Protein AF-A0A094EI01-F1 (afdb_monomer_lite)

Foldseek 3Di:
DDDDDDPVRVVVVCVVCVVPDDDDDDPVRLVPDDPVPNDPPPPPPCPPCLCVDDLVNVLVVCCVVPVVCNVVSVVDDDLHDPDPLVSQVVVLVCLCPDPVDDNVVSVPDWGWDQDPVPRDIDTSD

Secondary structure (DSSP, 8-state):
-PPPPPHHHHHHHHHHHHTT--PPPPHHHHTTS-GGGS----S-----GGGTS-HHHHHHHHHHH-GGGHHHHHHPPP---S-HHHHHHHHHHHHHH-TTS-HHHHTT---EEE-TTT--EEE--

Radius of gyration: 20.42 Å; chains: 1; bounding box: 33×47×54 Å

Structure (mmCIF, N/CA/C/O backbone):
data_AF-A0A094EI01-F1
#
_entry.id   AF-A0A094EI01-F1
#
loop_
_atom_site.group_PDB
_atom_site.id
_atom_site.type_symbol
_atom_site.label_atom_id
_atom_site.label_alt_id
_atom_site.label_comp_id
_atom_site.label_asym_id
_atom_site.label_entity_id
_atom_site.label_seq_id
_atom_site.pdbx_PDB_ins_code
_atom_site.Cartn_x
_atom_site.Cartn_y
_atom_site.Cartn_z
_atom_site.occupancy
_atom_site.B_iso_or_equiv
_atom_site.auth_seq_id
_atom_site.auth_comp_id
_atom_site.auth_asym_id
_atom_site.auth_atom_id
_atom_site.pdbx_PDB_model_num
ATOM 1 N N . MET A 1 1 ? 10.590 -31.973 7.843 1.00 41.47 1 MET A N 1
ATOM 2 C CA . MET A 1 1 ? 9.686 -30.913 7.352 1.00 41.47 1 MET A CA 1
ATOM 3 C C . MET A 1 1 ? 8.374 -31.062 8.094 1.00 41.47 1 MET A C 1
ATOM 5 O O . MET A 1 1 ? 7.769 -32.118 7.985 1.00 41.47 1 MET A O 1
ATOM 9 N N . SER A 1 2 ? 8.013 -30.094 8.939 1.00 57.84 2 SER A N 1
ATOM 10 C CA . SER A 1 2 ? 6.749 -30.144 9.686 1.00 57.84 2 SER A CA 1
ATOM 11 C C . SER A 1 2 ? 5.600 -29.985 8.697 1.00 57.84 2 SER A C 1
ATOM 13 O O . SER A 1 2 ? 5.617 -29.036 7.916 1.00 57.84 2 SER A O 1
ATOM 15 N N . GLY A 1 3 ? 4.651 -30.922 8.698 1.00 79.75 3 GLY A N 1
ATOM 16 C CA . GLY A 1 3 ? 3.445 -30.826 7.881 1.00 79.75 3 GLY A CA 1
ATOM 17 C C . GLY A 1 3 ? 2.648 -29.564 8.211 1.00 79.75 3 GLY A C 1
ATOM 18 O O . GLY A 1 3 ? 2.829 -28.961 9.273 1.00 79.75 3 GLY A O 1
ATOM 19 N N . ASN A 1 4 ? 1.785 -29.154 7.281 1.00 83.31 4 ASN A N 1
ATOM 20 C CA . ASN A 1 4 ? 0.849 -28.064 7.535 1.00 83.31 4 ASN A CA 1
ATOM 21 C C . ASN A 1 4 ? -0.003 -28.405 8.770 1.00 83.31 4 ASN A C 1
ATOM 23 O O . ASN A 1 4 ? -0.452 -29.548 8.879 1.00 83.31 4 ASN A O 1
ATOM 27 N N . PRO A 1 5 ? -0.227 -27.447 9.684 1.00 86.38 5 PRO A N 1
ATOM 28 C CA . PRO A 1 5 ? -1.044 -27.685 10.863 1.00 86.38 5 PRO A CA 1
ATOM 29 C C . PRO A 1 5 ? -2.477 -28.045 10.458 1.00 86.38 5 PRO A C 1
ATOM 31 O O . PRO A 1 5 ? -3.043 -27.472 9.524 1.00 86.38 5 PRO A O 1
ATOM 34 N N . THR A 1 6 ? -3.059 -28.986 11.188 1.00 94.06 6 THR A N 1
ATOM 35 C CA . THR A 1 6 ? -4.469 -29.368 11.099 1.00 94.06 6 THR A CA 1
ATOM 36 C C . THR A 1 6 ? -5.383 -28.238 11.580 1.00 94.06 6 THR A C 1
ATOM 38 O O . THR A 1 6 ? -4.959 -27.299 12.263 1.00 94.06 6 THR A O 1
ATOM 41 N N . VAL A 1 7 ? -6.669 -28.323 11.233 1.00 90.50 7 VAL A N 1
ATOM 42 C CA . VAL A 1 7 ? -7.680 -27.347 11.668 1.00 90.50 7 VAL A CA 1
ATOM 43 C C . VAL A 1 7 ? -7.781 -27.316 13.196 1.00 90.50 7 VAL A C 1
ATOM 45 O O . VAL A 1 7 ? -7.756 -26.234 13.780 1.00 90.50 7 VAL A O 1
ATOM 48 N N . GLU A 1 8 ? -7.799 -28.473 13.855 1.00 95.19 8 GLU A N 1
ATOM 49 C CA . GLU A 1 8 ? -7.799 -28.595 15.316 1.00 95.19 8 GLU A CA 1
ATOM 50 C C . GLU A 1 8 ? -6.595 -27.905 15.969 1.00 95.19 8 GLU A C 1
ATOM 52 O O . GLU A 1 8 ? -6.764 -27.159 16.936 1.00 95.19 8 GLU A O 1
ATOM 57 N N . GLU A 1 9 ? -5.388 -28.074 15.422 1.00 94.31 9 GLU A N 1
ATOM 58 C CA . GLU A 1 9 ? -4.185 -27.406 15.938 1.00 94.31 9 GLU A CA 1
ATOM 59 C C . GLU A 1 9 ? -4.277 -25.881 15.792 1.00 94.31 9 GLU A C 1
ATOM 61 O O . GLU A 1 9 ? -3.905 -25.132 16.704 1.00 94.31 9 GLU A O 1
ATOM 66 N N . LEU A 1 10 ? -4.821 -25.395 14.671 1.00 90.62 10 LEU A N 1
ATOM 67 C CA . LEU A 1 10 ? -5.064 -23.967 14.463 1.00 90.62 10 LEU A CA 1
ATOM 68 C C . LEU A 1 10 ? -6.104 -23.421 15.449 1.00 90.62 10 LEU A C 1
ATOM 70 O O . LEU A 1 10 ? -5.900 -22.339 16.009 1.00 90.62 10 LEU A O 1
ATOM 74 N N . LEU A 1 11 ? -7.188 -24.161 15.692 1.00 92.81 11 LEU A N 1
ATOM 75 C CA . LEU A 1 11 ? -8.236 -23.788 16.643 1.00 92.81 11 LEU A CA 1
ATOM 76 C C . LEU A 1 11 ? -7.703 -23.747 18.077 1.00 92.81 11 LEU A C 1
ATOM 78 O O . LEU A 1 11 ? -7.934 -22.765 18.785 1.00 92.81 11 LEU A O 1
ATOM 82 N N . GLN A 1 12 ? -6.924 -24.748 18.490 1.00 94.56 12 GLN A N 1
ATOM 83 C CA . GLN A 1 12 ? -6.311 -24.793 19.816 1.00 94.56 12 GLN A CA 1
ATOM 84 C C . GLN A 1 12 ? -5.325 -23.635 20.021 1.00 94.56 12 GLN A C 1
ATOM 86 O O . GLN A 1 12 ? -5.373 -22.949 21.049 1.00 94.56 12 GLN A O 1
ATOM 91 N N . ARG A 1 13 ? -4.480 -23.352 19.022 1.00 89.94 13 ARG A N 1
ATOM 92 C CA . ARG A 1 13 ? -3.557 -22.208 19.044 1.00 89.94 13 ARG A CA 1
ATOM 93 C C . ARG A 1 13 ? -4.305 -20.881 19.155 1.00 89.94 13 ARG A C 1
ATOM 95 O O . ARG A 1 13 ? -3.916 -20.012 19.937 1.00 89.94 13 ARG A O 1
ATOM 102 N N . ASN A 1 14 ? -5.384 -20.718 18.392 1.00 89.94 14 ASN A N 1
ATOM 103 C CA . ASN A 1 14 ? -6.206 -19.512 18.438 1.00 89.94 14 ASN A CA 1
ATOM 104 C C . ASN A 1 14 ? -6.888 -19.353 19.804 1.00 89.94 14 ASN A C 1
ATOM 106 O O . ASN A 1 14 ? -6.860 -18.257 20.362 1.00 89.94 14 ASN A O 1
ATOM 110 N N . ALA A 1 15 ? -7.421 -20.436 20.380 1.00 92.25 15 ALA A N 1
ATOM 111 C CA . ALA A 1 15 ? -8.042 -20.427 21.703 1.00 92.25 15 ALA A CA 1
ATOM 112 C C . ALA A 1 15 ? -7.054 -20.026 22.810 1.00 92.25 15 ALA A C 1
ATOM 114 O O . ALA A 1 15 ? -7.413 -19.277 23.715 1.00 92.25 15 ALA A O 1
ATOM 115 N N . GLN A 1 16 ? -5.799 -20.479 22.731 1.00 91.56 16 GLN A N 1
ATOM 116 C CA . GLN A 1 16 ? -4.746 -20.066 23.662 1.00 91.56 16 GLN A CA 1
ATOM 117 C C . GLN A 1 16 ? -4.383 -18.587 23.488 1.00 91.56 16 GLN A C 1
ATOM 119 O O . GLN A 1 16 ? -4.350 -17.846 24.470 1.00 91.56 16 GLN A O 1
ATOM 124 N N . LYS A 1 17 ? -4.163 -18.138 22.246 1.00 86.31 17 LYS A N 1
ATOM 125 C CA . LYS A 1 17 ? -3.771 -16.753 21.944 1.00 86.31 17 LYS A CA 1
ATOM 126 C C . LYS A 1 17 ? -4.864 -15.746 22.310 1.00 86.31 17 LYS A C 1
ATOM 128 O O . LYS A 1 17 ? -4.551 -14.661 22.788 1.00 86.31 17 LYS A O 1
ATOM 133 N N . ALA A 1 18 ? -6.135 -16.109 22.140 1.00 88.62 18 ALA A N 1
ATOM 134 C CA . ALA A 1 18 ? -7.271 -15.250 22.465 1.00 88.62 18 ALA A CA 1
ATOM 135 C C . ALA A 1 18 ? -7.365 -14.903 23.962 1.00 88.62 18 ALA A C 1
ATOM 137 O O . ALA A 1 18 ? -7.827 -13.817 24.293 1.00 88.62 18 ALA A O 1
ATOM 138 N N . ARG A 1 19 ? -6.888 -15.774 24.867 1.00 90.81 19 ARG A N 1
ATOM 139 C CA . ARG A 1 19 ? -6.967 -15.555 26.327 1.00 90.81 19 ARG A CA 1
ATOM 140 C C . ARG A 1 19 ? -6.191 -14.330 26.807 1.00 90.81 19 ARG A C 1
ATOM 142 O O . ARG A 1 19 ? -6.568 -13.729 27.805 1.00 90.81 19 ARG A O 1
ATOM 149 N N . SER A 1 20 ? -5.096 -13.992 26.132 1.00 87.25 20 SER A N 1
ATOM 150 C CA . SER A 1 20 ? -4.217 -12.875 26.493 1.00 87.25 20 SER A CA 1
ATOM 151 C C . SER A 1 20 ? -4.144 -11.797 25.414 1.00 87.25 20 SER A C 1
ATOM 153 O O . SER A 1 20 ? -3.418 -10.815 25.573 1.00 87.25 20 SER A O 1
ATOM 155 N N . HIS A 1 21 ? -4.880 -11.960 24.312 1.00 83.94 21 HIS A N 1
ATOM 156 C CA . HIS A 1 21 ? -4.867 -10.995 23.228 1.00 83.94 21 HIS A CA 1
ATOM 157 C C . HIS A 1 21 ? -5.495 -9.678 23.685 1.00 83.94 21 HIS A C 1
ATOM 159 O O . HIS A 1 21 ? -6.658 -9.630 24.080 1.00 83.94 21 HIS A O 1
ATOM 165 N N . ARG A 1 22 ? -4.723 -8.597 23.583 1.00 78.69 22 ARG A N 1
ATOM 166 C CA . ARG A 1 22 ? -5.245 -7.235 23.642 1.00 78.69 22 ARG A CA 1
ATOM 167 C C . ARG A 1 22 ? -5.219 -6.638 22.237 1.00 78.69 22 ARG A C 1
ATOM 169 O O . ARG A 1 22 ? -4.249 -6.892 21.516 1.00 78.69 22 ARG A O 1
ATOM 176 N N . PRO A 1 23 ? -6.246 -5.862 21.847 1.00 75.69 23 PRO A N 1
ATOM 177 C CA . PRO A 1 23 ? -6.189 -5.078 20.625 1.00 75.69 23 PRO 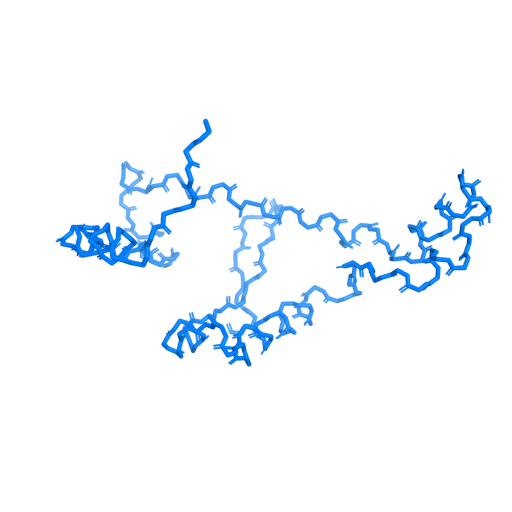A CA 1
ATOM 178 C C . PRO A 1 23 ? -4.926 -4.219 20.610 1.00 75.69 23 PRO A C 1
ATOM 180 O O . PRO A 1 23 ? -4.534 -3.669 21.641 1.00 75.69 23 PRO A O 1
ATOM 183 N N . ILE A 1 24 ? -4.292 -4.112 19.444 1.00 76.12 24 ILE A N 1
ATOM 184 C CA . ILE A 1 24 ? -3.242 -3.113 19.244 1.00 76.12 24 ILE A CA 1
ATOM 185 C C . ILE A 1 24 ? -3.913 -1.738 19.401 1.00 76.12 24 ILE A C 1
ATOM 187 O O . ILE A 1 24 ? -4.967 -1.540 18.785 1.00 76.12 24 ILE A O 1
ATOM 191 N N . PRO A 1 25 ? -3.362 -0.819 20.216 1.00 72.56 25 PRO A N 1
ATOM 192 C CA . PRO A 1 25 ? -3.932 0.515 20.354 1.00 72.56 25 PRO A CA 1
ATOM 193 C C . PRO A 1 25 ? -3.980 1.228 18.995 1.00 72.56 25 PRO A C 1
ATOM 195 O O . PRO A 1 25 ? -3.117 1.028 18.138 1.00 72.56 25 PRO A O 1
ATOM 198 N N . THR A 1 26 ? -4.998 2.051 18.777 1.00 70.62 26 THR A N 1
ATOM 199 C CA . THR A 1 26 ? -5.114 2.896 17.581 1.00 70.62 26 THR A CA 1
ATOM 200 C C . THR A 1 26 ? -3.989 3.930 17.536 1.00 70.62 26 THR A C 1
ATOM 202 O O . THR A 1 26 ? -3.428 4.283 18.569 1.00 70.62 26 THR A O 1
ATOM 205 N N . LEU A 1 27 ? -3.698 4.500 16.361 1.00 69.94 27 LEU A N 1
ATOM 206 C CA . LEU A 1 27 ? -2.701 5.576 16.2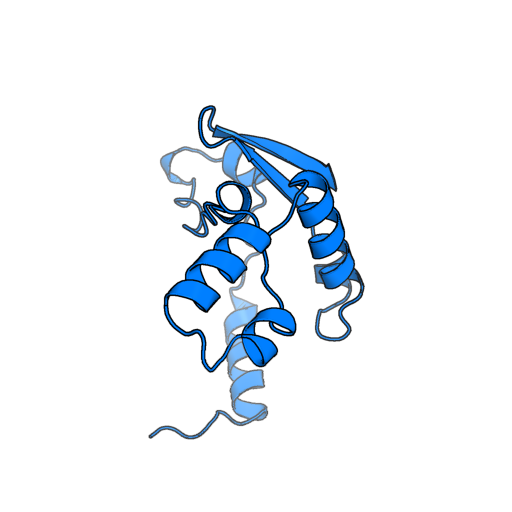47 1.00 69.94 27 LEU A CA 1
ATOM 207 C C . LEU A 1 27 ? -3.007 6.763 17.176 1.00 69.94 27 LEU A C 1
ATOM 209 O O . LEU A 1 27 ? -2.091 7.331 17.761 1.00 69.94 27 LEU A O 1
ATOM 213 N N . SER A 1 28 ? -4.292 7.090 17.359 1.00 69.56 28 SER A N 1
ATOM 214 C CA . SER A 1 28 ? -4.729 8.142 18.283 1.00 69.56 28 SER A CA 1
ATOM 215 C C . SER A 1 28 ? -4.523 7.768 19.750 1.00 69.56 28 SER A C 1
ATOM 217 O O . SER A 1 28 ? -4.302 8.653 20.565 1.00 69.56 28 SER A O 1
ATOM 219 N N . GLU A 1 29 ? -4.633 6.492 20.116 1.00 76.69 29 GLU A N 1
ATOM 220 C CA . GLU A 1 29 ? -4.353 6.038 21.482 1.00 76.69 29 GLU A CA 1
ATOM 221 C C . GLU A 1 29 ? -2.842 5.991 21.730 1.00 76.69 29 GLU A C 1
ATOM 223 O O . GLU A 1 29 ? -2.389 6.452 22.774 1.00 76.69 29 GLU A O 1
ATOM 228 N N . ILE A 1 30 ? -2.054 5.521 20.753 1.00 72.94 30 ILE A N 1
ATOM 229 C CA . ILE A 1 30 ? -0.582 5.498 20.811 1.00 72.94 30 ILE A CA 1
ATOM 230 C C . ILE A 1 30 ? -0.028 6.917 20.957 1.00 72.94 30 ILE A C 1
ATOM 232 O O . ILE A 1 30 ? 0.844 7.145 21.789 1.00 72.94 30 ILE A O 1
ATOM 236 N N . SER A 1 31 ? -0.550 7.895 20.209 1.00 69.50 31 SER A N 1
ATOM 237 C CA . SER A 1 31 ? -0.054 9.277 20.271 1.00 69.50 31 SER A CA 1
ATOM 238 C C . SER A 1 31 ? -0.273 9.952 21.630 1.00 69.50 31 SER A C 1
ATOM 240 O O . SER A 1 31 ? 0.345 10.975 21.903 1.00 69.50 31 SER A O 1
ATOM 242 N N . GLN A 1 32 ? -1.176 9.418 22.458 1.00 78.44 32 GLN A N 1
ATOM 243 C CA . GLN A 1 32 ? -1.474 9.920 23.803 1.00 78.44 32 GLN A CA 1
ATOM 244 C C . GLN A 1 32 ? -0.750 9.125 24.903 1.00 78.44 32 GLN A C 1
ATOM 246 O O . GLN A 1 32 ? -0.874 9.456 26.082 1.00 78.44 32 GLN A O 1
ATOM 251 N N . GLN A 1 33 ? -0.008 8.069 24.552 1.00 76.81 33 GLN A N 1
ATOM 252 C CA . GLN A 1 33 ? 0.746 7.279 25.523 1.00 76.81 33 GLN A CA 1
ATOM 253 C C . GLN A 1 33 ? 2.029 7.998 25.967 1.00 76.81 33 GLN A C 1
ATOM 255 O O . GLN A 1 33 ? 2.637 8.726 25.175 1.00 76.81 33 GLN A O 1
ATOM 260 N N . PRO A 1 34 ? 2.489 7.756 27.211 1.00 82.31 34 PRO A N 1
ATOM 261 C CA . PRO A 1 34 ? 3.815 8.171 27.658 1.00 82.31 34 PRO A CA 1
ATOM 262 C C . PRO A 1 34 ? 4.900 7.677 26.687 1.00 82.31 34 PRO A C 1
ATOM 264 O O . PRO A 1 34 ? 4.773 6.551 26.202 1.00 82.31 34 PRO A O 1
ATOM 267 N N . PRO A 1 35 ? 5.969 8.449 26.423 1.00 73.69 35 PRO A N 1
ATOM 268 C CA . PRO A 1 35 ? 7.016 8.073 25.466 1.00 73.69 35 PRO A CA 1
ATOM 269 C C . PRO A 1 35 ? 7.592 6.667 25.698 1.00 73.69 35 PRO A C 1
ATOM 271 O O . PRO A 1 35 ? 7.754 5.898 24.758 1.00 73.69 35 PRO A O 1
ATOM 274 N N . GLU A 1 36 ? 7.811 6.285 26.955 1.00 76.19 36 GLU A N 1
ATOM 275 C CA . GLU A 1 36 ? 8.258 4.947 27.375 1.00 76.19 36 GLU A CA 1
ATOM 276 C C . GLU A 1 36 ? 7.255 3.799 27.128 1.00 76.19 36 GLU A C 1
ATOM 278 O O . GLU A 1 36 ? 7.638 2.629 27.172 1.00 76.19 36 GLU A O 1
ATOM 283 N N . GLN A 1 37 ? 5.979 4.104 26.882 1.00 68.56 37 GLN A N 1
ATOM 284 C CA . GLN A 1 37 ? 4.914 3.133 26.588 1.00 68.56 37 GLN A CA 1
ATOM 285 C C . GLN A 1 37 ? 4.464 3.158 25.129 1.00 68.56 37 GLN A C 1
ATOM 287 O O . GLN A 1 37 ? 3.736 2.256 24.707 1.00 68.56 37 GLN A O 1
ATOM 292 N N . GLN A 1 38 ? 4.900 4.157 24.360 1.00 62.66 38 GLN A N 1
ATOM 293 C CA . GLN A 1 38 ? 4.746 4.153 22.917 1.00 62.66 38 GLN A CA 1
ATOM 294 C C . GLN A 1 38 ? 5.546 2.966 22.387 1.00 62.66 38 GLN A C 1
ATOM 296 O O . GLN A 1 38 ? 6.776 2.973 22.335 1.00 62.66 38 GLN A O 1
ATOM 301 N N . VAL A 1 39 ? 4.834 1.898 22.026 1.00 54.78 39 VAL A N 1
ATOM 302 C CA . VAL A 1 39 ? 5.432 0.811 21.255 1.00 54.78 39 VAL A CA 1
ATOM 303 C C . VAL A 1 39 ? 6.091 1.444 20.029 1.00 54.78 39 VAL A C 1
ATOM 305 O O . VAL A 1 39 ? 5.421 2.226 19.349 1.00 54.78 39 VAL A O 1
ATOM 308 N N . PRO A 1 40 ? 7.372 1.150 19.724 1.00 52.03 40 PRO A N 1
ATOM 309 C CA . PRO A 1 40 ? 7.955 1.582 18.465 1.00 52.03 40 PRO A CA 1
ATOM 310 C C . PRO A 1 40 ? 7.023 1.057 17.384 1.00 52.03 40 PRO A C 1
ATOM 312 O O . PRO A 1 40 ? 6.828 -0.160 17.290 1.00 52.03 40 PRO A O 1
ATOM 315 N N . MET A 1 41 ? 6.354 1.984 16.687 1.00 49.56 41 MET A N 1
ATOM 316 C CA . MET A 1 41 ? 5.270 1.653 15.770 1.00 49.56 41 MET A CA 1
ATOM 317 C C . MET A 1 41 ? 5.708 0.482 14.894 1.00 49.56 41 MET A C 1
ATOM 319 O O . MET A 1 41 ? 6.883 0.447 14.502 1.00 49.56 41 MET A O 1
ATOM 323 N N . PRO A 1 42 ? 4.825 -0.493 14.601 1.00 43.44 42 PRO A N 1
ATOM 324 C CA . PRO A 1 42 ? 5.181 -1.558 13.681 1.00 43.44 42 PRO A CA 1
ATOM 325 C C . PRO A 1 42 ? 5.835 -0.925 12.453 1.00 43.44 42 PRO A C 1
ATOM 327 O O . PRO A 1 42 ? 5.247 -0.062 11.806 1.00 43.44 42 PRO A O 1
ATOM 330 N N . LYS A 1 43 ? 7.084 -1.330 12.186 1.00 42.25 43 LYS A N 1
ATOM 331 C CA . LYS A 1 43 ? 7.902 -0.912 11.041 1.00 42.25 43 LYS A CA 1
ATOM 332 C C . LYS A 1 43 ? 7.321 -1.446 9.727 1.00 42.25 43 LYS A C 1
ATOM 334 O O . LYS A 1 43 ? 8.048 -1.984 8.904 1.00 42.25 43 LYS A O 1
ATOM 339 N N . ILE A 1 44 ? 6.013 -1.365 9.527 1.00 42.16 44 ILE A N 1
ATOM 340 C CA . ILE A 1 44 ? 5.439 -1.436 8.191 1.00 42.16 44 ILE A CA 1
ATOM 341 C C . ILE A 1 44 ? 5.314 0.016 7.750 1.00 42.16 44 ILE A C 1
ATOM 343 O O . ILE A 1 44 ? 4.245 0.611 7.698 1.00 42.16 44 ILE A O 1
ATOM 347 N N . PHE A 1 45 ? 6.488 0.598 7.526 1.00 39.25 45 PHE A N 1
ATOM 348 C CA . PHE A 1 45 ? 6.639 1.757 6.679 1.00 39.25 45 PHE A CA 1
ATOM 349 C C . PHE A 1 45 ? 6.603 1.206 5.258 1.00 39.25 45 PHE A C 1
ATOM 351 O O . PHE A 1 45 ? 7.591 0.646 4.786 1.00 39.25 45 PHE A O 1
ATOM 358 N N . ILE A 1 46 ? 5.440 1.255 4.612 1.00 48.53 46 ILE A N 1
ATOM 359 C CA . ILE A 1 46 ? 5.394 1.072 3.163 1.00 48.53 46 ILE A CA 1
ATOM 360 C C . ILE A 1 46 ? 5.779 2.436 2.607 1.00 48.53 46 ILE A C 1
ATOM 362 O O . ILE A 1 46 ? 4.922 3.286 2.382 1.00 48.53 46 ILE A O 1
ATOM 366 N N . ASP A 1 47 ? 7.088 2.666 2.484 1.00 46.38 47 ASP A N 1
ATOM 367 C CA . ASP A 1 47 ? 7.590 3.694 1.581 1.00 46.38 47 ASP A CA 1
ATOM 368 C C . ASP A 1 47 ? 7.099 3.304 0.192 1.00 46.38 47 ASP A C 1
ATOM 370 O O . ASP A 1 47 ? 7.589 2.344 -0.412 1.00 46.38 47 ASP A O 1
ATOM 374 N N . CYS A 1 48 ? 6.037 3.954 -0.267 1.00 58.66 48 CYS A N 1
ATOM 375 C CA . CYS A 1 48 ? 5.460 3.609 -1.542 1.00 58.66 48 CYS A CA 1
ATOM 376 C C . CYS A 1 48 ? 6.231 4.333 -2.642 1.00 58.66 48 CYS A C 1
ATOM 378 O O . CYS A 1 48 ? 5.764 5.308 -3.224 1.00 58.66 48 CYS A O 1
ATOM 380 N N . SER A 1 49 ? 7.407 3.804 -2.987 1.00 62.72 49 SER A N 1
ATOM 381 C CA . SER A 1 49 ? 8.173 4.254 -4.157 1.00 62.72 49 SER A CA 1
ATOM 382 C C . SER A 1 49 ? 7.404 4.071 -5.477 1.00 62.72 49 SER A C 1
ATOM 384 O O . SER A 1 49 ? 7.891 4.472 -6.529 1.00 62.72 49 SER A O 1
ATOM 386 N N . ALA A 1 50 ? 6.209 3.468 -5.447 1.00 61.03 50 ALA A N 1
ATOM 387 C CA . ALA A 1 50 ? 5.326 3.316 -6.595 1.00 61.03 50 ALA A CA 1
ATOM 388 C C . ALA A 1 50 ? 4.780 4.652 -7.135 1.00 61.03 50 ALA A C 1
ATOM 390 O O . ALA A 1 50 ? 4.350 4.684 -8.281 1.00 61.03 50 ALA A O 1
ATOM 391 N N . GLU A 1 51 ? 4.852 5.753 -6.374 1.00 62.81 51 GLU A N 1
ATOM 392 C CA . GLU A 1 51 ? 4.580 7.095 -6.919 1.00 62.81 51 GLU A CA 1
ATOM 393 C C . GLU A 1 51 ? 5.739 7.608 -7.798 1.00 62.81 51 GLU A C 1
ATOM 395 O O . GLU A 1 51 ? 5.529 8.348 -8.758 1.00 62.81 51 GLU A O 1
ATOM 400 N N . LEU A 1 52 ? 6.977 7.184 -7.513 1.00 67.50 52 LEU A N 1
ATOM 401 C CA . LEU A 1 52 ? 8.171 7.631 -8.241 1.00 67.50 52 LEU A CA 1
ATOM 402 C C . LEU A 1 52 ? 8.300 6.982 -9.626 1.00 67.50 52 LEU A C 1
ATOM 404 O O . LEU A 1 52 ? 8.970 7.531 -10.501 1.00 67.50 52 LEU A O 1
ATOM 408 N N . PHE A 1 53 ? 7.672 5.822 -9.837 1.00 72.31 53 PHE A N 1
ATOM 409 C CA . PHE A 1 53 ? 7.781 5.061 -11.078 1.00 72.31 53 PHE A CA 1
ATOM 410 C C . PHE A 1 53 ? 6.409 4.788 -11.676 1.00 72.31 53 PHE A C 1
ATOM 412 O O . PHE A 1 53 ? 5.635 3.980 -11.168 1.00 72.31 53 PHE A O 1
ATOM 419 N N . LYS A 1 54 ? 6.141 5.400 -12.831 1.00 84.06 54 LYS A N 1
ATOM 420 C CA . LYS A 1 54 ? 4.956 5.069 -13.621 1.00 84.06 54 LYS A CA 1
ATOM 421 C C . LYS A 1 54 ? 5.090 3.676 -14.221 1.00 84.06 54 LYS A C 1
ATOM 423 O O . LYS A 1 54 ? 6.159 3.301 -14.710 1.00 84.06 54 LYS A O 1
ATOM 428 N N . ASN A 1 55 ? 3.976 2.951 -14.265 1.00 89.19 55 ASN A N 1
ATOM 429 C CA . ASN A 1 55 ? 3.914 1.613 -14.853 1.00 89.19 55 ASN A CA 1
ATOM 430 C C . ASN A 1 55 ? 4.466 1.582 -16.287 1.00 89.19 55 ASN A C 1
ATOM 432 O O . ASN A 1 55 ? 5.160 0.635 -16.649 1.00 89.19 55 ASN A O 1
ATOM 436 N N . ASP A 1 56 ? 4.233 2.630 -17.078 1.00 89.75 56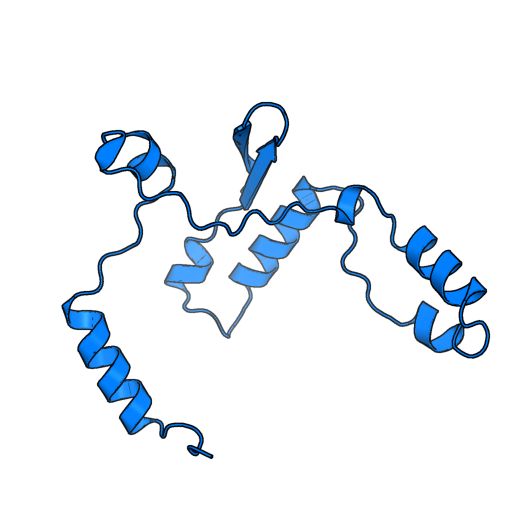 ASP A N 1
ATOM 437 C CA . ASP A 1 56 ? 4.749 2.727 -18.448 1.00 89.75 56 ASP A CA 1
ATOM 438 C C . ASP A 1 56 ? 6.278 2.721 -18.502 1.00 89.75 56 ASP A C 1
ATOM 440 O O . ASP A 1 56 ? 6.859 1.992 -19.306 1.00 89.75 56 ASP A O 1
ATOM 444 N N . HIS A 1 57 ? 6.938 3.443 -17.593 1.00 88.88 57 HIS A N 1
ATOM 445 C CA . HIS A 1 57 ? 8.399 3.483 -17.529 1.00 88.88 57 HIS A CA 1
ATOM 446 C C . HIS A 1 57 ? 8.990 2.128 -17.115 1.00 88.88 57 HIS A C 1
ATOM 448 O O . HIS A 1 57 ? 10.009 1.680 -17.651 1.00 88.88 57 HIS A O 1
ATOM 454 N N . VAL A 1 58 ? 8.311 1.426 -16.202 1.00 90.62 58 VAL A N 1
ATOM 455 C CA . VAL A 1 58 ? 8.674 0.053 -15.827 1.00 90.62 58 VAL A CA 1
ATOM 456 C C . VAL A 1 58 ? 8.528 -0.881 -17.031 1.00 90.62 58 VAL A C 1
ATOM 458 O O . VAL A 1 58 ? 9.438 -1.662 -17.311 1.00 90.62 58 VAL A O 1
ATOM 461 N N . ARG A 1 59 ? 7.426 -0.790 -17.787 1.00 93.38 59 ARG A N 1
ATOM 462 C CA . ARG A 1 59 ? 7.211 -1.611 -18.992 1.00 93.38 59 ARG A CA 1
ATOM 463 C C . ARG A 1 59 ? 8.257 -1.338 -20.066 1.00 93.38 59 ARG A C 1
ATOM 465 O O . ARG A 1 59 ? 8.753 -2.291 -20.660 1.00 93.38 59 ARG A 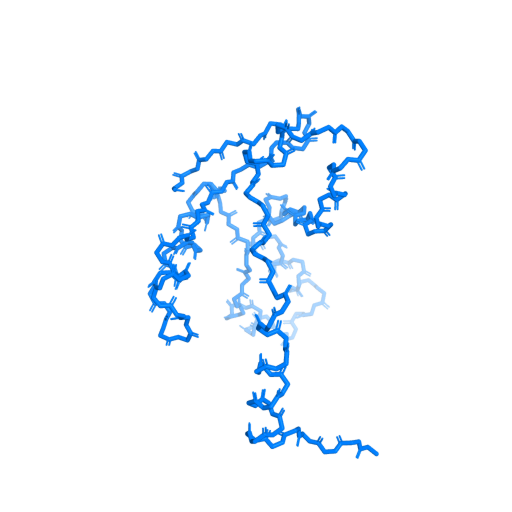O 1
ATOM 472 N N . GLU A 1 60 ? 8.580 -0.075 -20.320 1.00 94.56 60 GLU A N 1
ATOM 473 C CA . GLU A 1 60 ? 9.606 0.328 -21.285 1.00 94.56 60 GLU A CA 1
ATOM 474 C C . GLU A 1 60 ? 10.963 -0.281 -20.918 1.00 94.56 60 GLU A C 1
ATOM 476 O O . GLU A 1 60 ? 11.517 -1.064 -21.690 1.00 94.56 60 GLU A O 1
ATOM 481 N N . THR A 1 61 ? 11.414 -0.060 -19.681 1.00 94.38 61 THR A N 1
ATOM 482 C CA . THR A 1 61 ? 12.685 -0.597 -19.172 1.00 94.38 61 THR A CA 1
ATOM 483 C C . THR A 1 61 ? 12.742 -2.128 -19.257 1.00 94.38 61 THR A C 1
ATOM 485 O O . THR A 1 61 ? 13.777 -2.714 -19.583 1.00 94.38 61 THR A O 1
ATOM 488 N N . LEU A 1 62 ? 11.632 -2.814 -18.963 1.00 94.94 62 LEU A N 1
ATOM 489 C CA . LEU A 1 62 ? 11.563 -4.272 -19.065 1.00 94.94 62 LEU A CA 1
ATOM 490 C C . LEU A 1 62 ? 11.651 -4.754 -20.518 1.00 94.94 62 LEU A C 1
ATOM 492 O O . LEU A 1 62 ? 12.314 -5.757 -20.775 1.00 94.94 62 LEU A O 1
ATOM 496 N N . LYS A 1 63 ? 11.029 -4.051 -21.471 1.00 96.31 63 LYS A N 1
ATOM 497 C CA . LYS A 1 63 ? 11.094 -4.399 -22.900 1.00 96.31 63 LYS A CA 1
ATOM 498 C C . LYS A 1 63 ? 12.481 -4.175 -23.484 1.00 96.31 63 LYS A C 1
ATOM 500 O O . LYS A 1 63 ? 12.921 -4.987 -24.290 1.00 96.31 63 LYS A O 1
ATOM 505 N N . GLU A 1 64 ? 13.186 -3.133 -23.053 1.00 96.88 64 GLU A N 1
ATOM 506 C CA . GLU A 1 64 ? 14.584 -2.912 -23.442 1.00 96.88 64 GLU A CA 1
ATOM 507 C C . GLU A 1 64 ? 15.487 -4.059 -22.974 1.00 96.88 64 GLU A C 1
ATOM 509 O O . GLU A 1 64 ? 16.327 -4.551 -23.726 1.00 96.88 64 GLU A O 1
ATOM 514 N N . ARG A 1 65 ? 15.294 -4.521 -21.733 1.00 97.25 65 ARG A N 1
ATOM 515 C CA . ARG A 1 65 ? 16.117 -5.580 -21.128 1.00 97.25 65 ARG A CA 1
ATOM 516 C C . ARG A 1 65 ? 15.728 -6.986 -21.577 1.00 97.25 65 ARG A C 1
ATOM 518 O O . ARG A 1 65 ? 16.563 -7.886 -21.546 1.00 97.25 65 ARG A O 1
ATOM 525 N N . ALA A 1 66 ? 14.471 -7.189 -21.960 1.00 96.06 66 ALA A N 1
ATOM 526 C CA . ALA A 1 66 ? 13.915 -8.490 -22.310 1.00 96.06 66 ALA A CA 1
ATOM 527 C C . ALA A 1 66 ? 12.926 -8.393 -23.491 1.00 96.06 66 ALA A C 1
ATOM 529 O O . ALA A 1 66 ? 11.739 -8.705 -23.342 1.00 96.06 66 ALA A O 1
ATOM 530 N N . PRO A 1 67 ? 13.395 -8.014 -24.695 1.00 95.31 67 PRO A N 1
ATOM 531 C CA . PRO A 1 67 ? 12.516 -7.726 -25.831 1.00 95.31 67 PRO A CA 1
ATOM 532 C C . PRO A 1 67 ? 11.680 -8.936 -26.268 1.00 95.31 67 PRO A C 1
ATOM 534 O O . PRO A 1 67 ? 10.518 -8.776 -26.649 1.00 95.31 67 PRO A O 1
ATOM 537 N N . ALA A 1 68 ? 12.217 -10.153 -26.126 1.00 97.75 68 ALA A N 1
ATOM 538 C CA . ALA A 1 68 ? 11.515 -11.403 -26.429 1.00 97.75 68 ALA A CA 1
ATOM 539 C C . ALA A 1 68 ? 10.253 -11.639 -25.570 1.00 97.75 68 ALA A C 1
ATOM 541 O O . ALA A 1 68 ? 9.402 -12.444 -25.941 1.00 97.75 68 ALA A O 1
ATOM 542 N N . HIS A 1 69 ? 10.102 -10.932 -24.445 1.00 96.12 69 HIS A N 1
ATOM 543 C CA . HIS A 1 69 ? 8.965 -11.066 -23.530 1.00 96.12 69 HIS A CA 1
ATOM 544 C C . HIS A 1 69 ? 7.978 -9.893 -23.604 1.00 96.12 69 HIS A C 1
ATOM 546 O O . HIS A 1 69 ? 7.082 -9.793 -22.768 1.00 96.12 69 HIS A O 1
ATOM 552 N N . SER A 1 70 ? 8.086 -9.026 -24.617 1.00 93.56 70 SER A N 1
ATOM 553 C CA . SER A 1 70 ? 7.275 -7.803 -24.740 1.00 93.56 70 SER A CA 1
ATOM 554 C C . SER A 1 70 ? 5.763 -8.031 -24.638 1.00 93.56 70 SER A C 1
ATOM 556 O O . SER A 1 70 ? 5.073 -7.210 -24.038 1.00 93.56 70 SER A O 1
ATOM 558 N N . SER A 1 71 ? 5.245 -9.143 -25.178 1.00 94.56 71 SER A N 1
ATOM 559 C CA . SER A 1 71 ? 3.815 -9.479 -25.082 1.00 94.56 71 SER A CA 1
ATOM 560 C C . SER A 1 71 ? 3.391 -9.743 -23.635 1.00 94.56 71 SER A C 1
ATOM 562 O O . SER A 1 71 ? 2.454 -9.120 -23.149 1.00 94.56 71 SER A O 1
ATOM 564 N N . ALA A 1 72 ? 4.136 -10.584 -22.912 1.00 94.50 72 ALA A N 1
ATOM 565 C CA . ALA A 1 72 ? 3.873 -10.868 -21.501 1.00 94.50 72 ALA A CA 1
ATOM 566 C C . ALA A 1 72 ? 4.041 -9.613 -20.626 1.00 94.50 72 ALA A C 1
ATOM 568 O O . ALA A 1 72 ? 3.270 -9.390 -19.696 1.00 94.50 72 ALA A O 1
ATOM 569 N N . ILE A 1 73 ? 5.007 -8.749 -20.960 1.00 94.44 73 ILE A N 1
ATOM 570 C CA . ILE A 1 73 ? 5.219 -7.471 -20.268 1.00 94.44 73 ILE A CA 1
ATOM 571 C C . ILE A 1 73 ? 4.032 -6.523 -20.462 1.00 94.44 73 ILE A C 1
ATOM 573 O O . ILE A 1 73 ? 3.776 -5.729 -19.568 1.00 94.44 73 ILE A O 1
ATOM 577 N N . ASN A 1 74 ? 3.296 -6.571 -21.577 1.00 92.25 74 ASN A N 1
ATOM 578 C CA . ASN A 1 74 ? 2.101 -5.736 -21.769 1.00 92.25 74 ASN A CA 1
ATOM 579 C C . ASN A 1 74 ? 0.921 -6.193 -20.905 1.00 92.25 74 ASN A C 1
ATOM 581 O O . ASN A 1 74 ? 0.184 -5.358 -20.389 1.00 92.25 74 ASN A O 1
ATOM 585 N N . GLU A 1 75 ? 0.759 -7.503 -20.739 1.00 92.50 75 GLU A N 1
ATOM 586 C CA . GLU A 1 75 ? -0.358 -8.098 -19.996 1.00 92.50 75 GLU A CA 1
ATOM 587 C C . GLU A 1 75 ? -0.134 -8.096 -18.478 1.00 92.50 75 GLU A C 1
ATOM 589 O O . GLU A 1 75 ? -1.083 -8.180 -17.701 1.00 92.50 75 GLU A O 1
ATOM 594 N N . PHE A 1 76 ? 1.120 -7.976 -18.036 1.00 86.00 76 PHE A N 1
ATOM 595 C CA . PHE A 1 76 ? 1.479 -7.992 -16.622 1.00 86.00 76 PHE A CA 1
ATOM 596 C C . PHE A 1 76 ? 0.843 -6.825 -15.845 1.00 86.00 76 PHE A C 1
ATOM 598 O O . PHE A 1 76 ? 1.002 -5.656 -16.211 1.00 86.00 76 PHE A O 1
ATOM 605 N N . GLY A 1 77 ? 0.142 -7.126 -14.750 1.00 86.06 77 GLY A N 1
ATOM 606 C CA . GLY A 1 77 ? -0.404 -6.119 -13.841 1.00 86.06 77 GLY A CA 1
ATOM 607 C C . GLY A 1 77 ? 0.693 -5.530 -12.957 1.00 86.06 77 GLY A C 1
ATOM 608 O O . GLY A 1 77 ? 1.314 -6.256 -12.185 1.00 86.06 77 GLY A O 1
ATOM 609 N N . LEU A 1 78 ? 0.927 -4.222 -13.066 1.00 86.75 78 LEU A N 1
ATOM 610 C CA . LEU A 1 78 ? 1.869 -3.498 -12.215 1.00 86.75 78 LEU A CA 1
ATOM 611 C C . LEU A 1 78 ? 1.102 -2.691 -11.156 1.00 86.75 78 LEU A C 1
ATOM 613 O O . LEU A 1 78 ? 0.091 -2.080 -11.498 1.00 86.75 78 LEU A O 1
ATOM 617 N N . PRO A 1 79 ? 1.570 -2.661 -9.896 1.00 82.44 79 PRO A N 1
ATOM 618 C CA . PRO A 1 79 ? 0.844 -2.045 -8.784 1.00 82.44 79 PRO A CA 1
ATOM 619 C C . PRO A 1 79 ? 1.025 -0.519 -8.687 1.00 82.44 79 PRO A C 1
ATOM 621 O O . PRO A 1 79 ? 0.671 0.062 -7.666 1.00 82.44 79 PRO A O 1
ATOM 624 N N . GLY A 1 80 ? 1.620 0.137 -9.691 1.00 85.00 80 GLY A N 1
ATOM 625 C CA . GLY A 1 80 ? 1.747 1.595 -9.699 1.00 85.0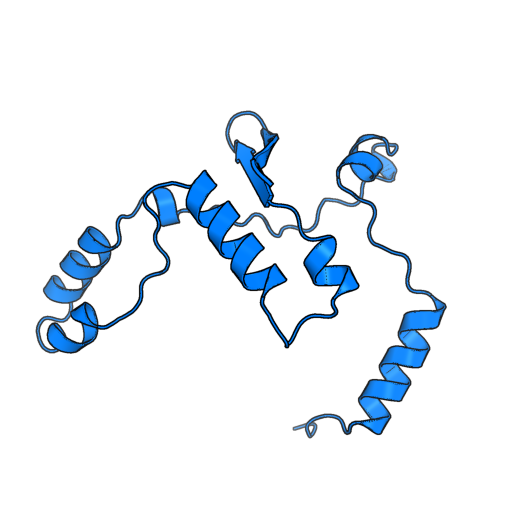0 80 GLY A CA 1
ATOM 626 C C . GLY A 1 80 ? 0.393 2.292 -9.831 1.00 85.00 80 GLY A C 1
ATOM 627 O O . GLY A 1 80 ? -0.533 1.756 -10.444 1.00 85.00 80 GLY A O 1
ATOM 628 N N . PHE A 1 81 ? 0.309 3.499 -9.281 1.00 86.06 81 PHE A N 1
ATOM 629 C CA . PHE A 1 81 ? -0.879 4.352 -9.277 1.00 86.06 81 PHE A CA 1
ATOM 630 C C . PHE A 1 81 ? -0.523 5.769 -9.740 1.00 86.06 81 PHE A C 1
ATOM 632 O O . PHE A 1 81 ? 0.607 6.217 -9.577 1.00 86.06 81 PHE A O 1
ATOM 639 N N . ASP A 1 82 ? -1.508 6.495 -10.271 1.00 84.50 82 ASP A N 1
ATOM 640 C CA . ASP A 1 82 ? -1.342 7.901 -10.676 1.00 84.50 82 ASP A CA 1
ATOM 641 C C . ASP A 1 82 ? -1.798 8.895 -9.598 1.00 84.50 82 ASP A C 1
ATOM 643 O O . ASP A 1 82 ? -1.410 10.061 -9.611 1.00 84.50 82 ASP A O 1
ATOM 647 N N . ASN A 1 83 ? -2.656 8.452 -8.676 1.00 88.56 83 ASN A N 1
ATOM 648 C CA . ASN A 1 83 ? -3.191 9.273 -7.599 1.00 88.56 83 ASN A CA 1
ATOM 649 C C . ASN A 1 83 ? -3.173 8.481 -6.291 1.00 88.56 83 ASN A C 1
ATOM 651 O O . ASN A 1 83 ? -3.900 7.497 -6.142 1.00 88.56 83 ASN A O 1
ATOM 655 N N . LEU A 1 84 ? -2.348 8.934 -5.346 1.00 87.19 84 LEU A N 1
ATOM 656 C CA . LEU A 1 84 ? -2.142 8.267 -4.064 1.00 87.19 84 LEU A CA 1
ATOM 657 C C . LEU A 1 84 ? -3.441 8.130 -3.257 1.00 87.19 84 LEU A C 1
ATOM 659 O O . LEU A 1 84 ? -3.749 7.048 -2.762 1.00 87.19 84 LEU A O 1
ATOM 663 N N . GLU A 1 85 ? -4.233 9.201 -3.142 1.00 90.00 85 GLU A N 1
ATOM 664 C CA . GLU A 1 85 ? -5.493 9.148 -2.393 1.00 90.00 85 GLU A CA 1
ATOM 665 C C . GLU A 1 85 ? -6.495 8.181 -3.021 1.00 90.00 85 GLU A C 1
ATOM 667 O O . GLU A 1 85 ? -7.176 7.454 -2.299 1.00 90.00 85 GLU A O 1
ATOM 672 N N . GLN A 1 86 ? -6.588 8.152 -4.352 1.00 91.25 86 GLN A N 1
ATOM 673 C CA . GLN A 1 86 ? -7.484 7.230 -5.039 1.00 91.25 86 GLN A CA 1
ATOM 674 C C . GLN A 1 86 ? -7.028 5.779 -4.866 1.00 91.25 86 GLN A C 1
ATOM 676 O O . GLN A 1 86 ? -7.865 4.936 -4.559 1.00 91.25 86 GLN A O 1
ATOM 681 N N . SER A 1 87 ? -5.721 5.501 -4.948 1.00 89.88 87 SER A N 1
ATOM 682 C CA . SER A 1 87 ? -5.171 4.169 -4.657 1.00 89.88 87 SER A CA 1
ATOM 683 C C . SER A 1 87 ? -5.571 3.697 -3.259 1.00 89.88 87 SER A C 1
ATOM 685 O O . SER A 1 87 ? -6.040 2.577 -3.091 1.00 89.88 87 SER A O 1
ATOM 687 N N . ILE A 1 88 ? -5.472 4.580 -2.259 1.00 90.19 88 ILE A N 1
ATOM 688 C CA . ILE A 1 88 ? -5.892 4.276 -0.885 1.00 90.19 88 ILE A CA 1
ATOM 689 C C . ILE A 1 88 ? -7.398 3.982 -0.822 1.00 90.19 88 ILE A C 1
ATOM 691 O O . ILE A 1 88 ? -7.814 3.032 -0.158 1.00 90.19 88 ILE A O 1
ATOM 695 N N . ARG A 1 89 ? -8.236 4.779 -1.500 1.00 93.50 89 ARG A N 1
ATOM 696 C CA . ARG A 1 89 ? -9.694 4.551 -1.550 1.00 93.50 89 ARG A CA 1
ATOM 697 C C . ARG A 1 89 ? -10.027 3.201 -2.186 1.00 93.50 89 ARG A C 1
ATOM 699 O O . ARG A 1 89 ? -10.892 2.492 -1.669 1.00 93.50 89 ARG A O 1
ATOM 706 N N . ASP A 1 90 ? -9.338 2.844 -3.263 1.00 92.38 90 ASP A N 1
ATOM 707 C CA . ASP A 1 90 ? -9.542 1.591 -3.987 1.00 92.38 90 ASP A CA 1
ATOM 708 C C . ASP A 1 90 ? -9.096 0.382 -3.150 1.00 92.38 90 ASP A C 1
ATOM 710 O O . ASP A 1 90 ? -9.843 -0.596 -3.046 1.00 92.38 90 ASP A O 1
ATOM 714 N N . ASP A 1 91 ? -7.958 0.480 -2.457 1.00 91.56 91 ASP A N 1
ATOM 715 C CA . ASP A 1 91 ? -7.464 -0.548 -1.534 1.00 91.56 91 ASP A CA 1
ATOM 716 C C . ASP A 1 91 ? -8.428 -0.768 -0.362 1.00 91.56 91 ASP A C 1
ATOM 718 O O . ASP A 1 91 ? -8.792 -1.901 -0.033 1.00 91.56 91 ASP A O 1
ATOM 722 N N . VAL A 1 92 ? -8.914 0.315 0.253 1.00 91.31 92 VAL A N 1
ATOM 723 C CA . VAL A 1 92 ? -9.904 0.227 1.333 1.00 91.31 92 VAL A CA 1
ATOM 724 C C . VAL A 1 92 ? -11.207 -0.386 0.816 1.00 91.31 92 VAL A C 1
ATOM 726 O O . VAL A 1 92 ? -11.799 -1.229 1.495 1.00 91.31 92 VAL A O 1
ATOM 729 N N . ALA A 1 93 ? -11.651 -0.032 -0.392 1.00 94.19 93 ALA A N 1
ATOM 730 C CA . ALA A 1 93 ? -12.840 -0.618 -1.003 1.00 94.19 93 ALA A CA 1
ATOM 731 C C . ALA A 1 93 ? -12.666 -2.116 -1.308 1.00 94.19 93 ALA A C 1
ATOM 733 O O . ALA A 1 93 ? -13.610 -2.889 -1.122 1.00 94.19 93 ALA A O 1
ATOM 734 N N . LEU A 1 94 ? -11.476 -2.541 -1.742 1.00 93.38 94 LEU A N 1
ATOM 735 C CA . LEU A 1 94 ? -11.133 -3.949 -1.946 1.00 93.38 94 LEU A CA 1
ATOM 736 C C . LEU A 1 94 ? -11.218 -4.730 -0.630 1.00 93.38 94 LEU A C 1
ATOM 738 O O . LEU A 1 94 ? -11.838 -5.794 -0.583 1.00 93.38 94 LEU A O 1
ATOM 742 N N . VAL A 1 95 ? -10.658 -4.177 0.449 1.00 91.31 95 VAL A N 1
ATOM 743 C CA . VAL A 1 95 ? -10.726 -4.756 1.798 1.00 91.31 95 VAL A CA 1
ATOM 744 C C . VAL A 1 95 ? -12.177 -4.895 2.264 1.00 91.31 95 VAL A C 1
ATOM 746 O O . VAL A 1 95 ? -12.570 -5.973 2.711 1.00 91.31 95 VAL A O 1
ATOM 749 N N . HIS A 1 96 ? -12.999 -3.856 2.087 1.00 90.12 96 HIS A N 1
ATOM 750 C CA . HIS A 1 96 ? -14.416 -3.875 2.468 1.00 90.12 96 HIS A CA 1
ATOM 751 C C . HIS A 1 96 ? -15.240 -4.924 1.713 1.00 90.12 96 HIS A C 1
ATOM 753 O O . HIS A 1 96 ? -16.173 -5.502 2.267 1.00 90.12 96 HIS A O 1
ATOM 759 N N . LYS A 1 97 ? -14.905 -5.173 0.443 1.00 95.00 97 LYS A N 1
ATOM 760 C CA . LYS A 1 97 ? -15.603 -6.143 -0.413 1.00 95.00 97 LYS A CA 1
ATOM 761 C C . LYS A 1 97 ? -15.086 -7.574 -0.254 1.00 95.00 97 LYS A C 1
ATOM 763 O O . LYS A 1 97 ? -15.684 -8.491 -0.815 1.00 95.00 97 LYS A O 1
ATOM 768 N N . SER A 1 98 ? -13.984 -7.782 0.466 1.00 93.44 98 SER A N 1
ATOM 769 C CA . SER A 1 98 ? -13.328 -9.084 0.545 1.00 93.44 98 SER A CA 1
ATOM 770 C C . SER A 1 98 ? -14.161 -10.088 1.353 1.00 93.44 98 SER A C 1
ATOM 772 O O . SER A 1 98 ? 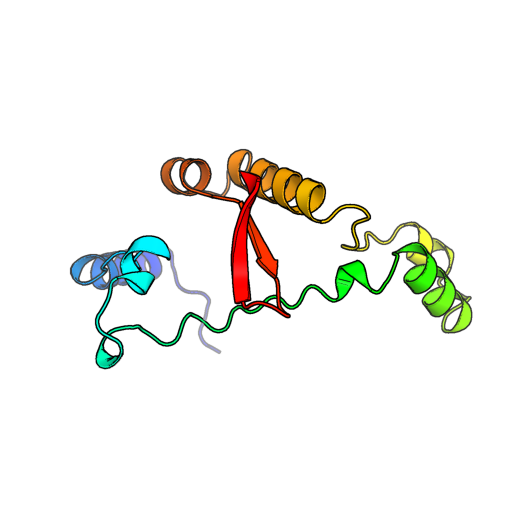-14.343 -9.899 2.557 1.00 93.44 98 SER A O 1
ATOM 774 N N . PRO A 1 99 ? -14.600 -11.214 0.756 1.00 94.88 99 PRO A N 1
ATOM 775 C CA . PRO A 1 99 ? -15.288 -12.272 1.498 1.00 94.88 99 PRO A CA 1
ATOM 776 C C . PRO A 1 99 ? -14.337 -13.051 2.420 1.00 94.88 99 PRO A C 1
ATOM 778 O O . PRO A 1 99 ? -14.783 -13.858 3.232 1.00 94.88 99 PRO A O 1
ATOM 781 N N . LEU A 1 100 ? -13.023 -12.836 2.280 1.00 93.06 100 LEU A N 1
ATOM 782 C CA . LEU A 1 100 ? -11.983 -13.496 3.068 1.00 93.06 100 LEU A CA 1
ATOM 783 C C . LEU A 1 100 ? -11.705 -12.777 4.393 1.00 93.06 100 LEU A C 1
ATOM 785 O O . LEU A 1 100 ? -10.990 -13.309 5.243 1.00 93.06 100 LEU A O 1
ATOM 789 N N . LEU A 1 101 ? -12.244 -11.569 4.574 1.00 82.31 101 LEU A N 1
ATOM 790 C CA . LEU A 1 101 ? -12.087 -10.790 5.793 1.00 82.31 101 LEU A CA 1
ATOM 791 C C . LEU A 1 101 ? -13.361 -10.822 6.627 1.00 82.31 101 LEU A C 1
ATOM 793 O O . LEU A 1 101 ? -14.483 -10.814 6.127 1.00 82.31 101 LEU A O 1
ATOM 797 N N . ARG A 1 102 ? -13.168 -10.846 7.945 1.00 88.25 102 ARG A N 1
ATOM 798 C CA . ARG A 1 102 ? -14.267 -10.718 8.899 1.00 88.25 102 ARG A CA 1
ATOM 799 C C . ARG A 1 102 ? -14.908 -9.339 8.754 1.00 88.25 102 ARG A C 1
ATOM 801 O O . ARG A 1 102 ? -14.183 -8.345 8.672 1.00 88.25 102 ARG A O 1
ATOM 808 N N . LYS A 1 103 ? -16.243 -9.286 8.738 1.00 90.25 103 LYS A N 1
ATOM 809 C CA . LYS A 1 103 ? -17.010 -8.056 8.470 1.00 90.25 103 LYS A CA 1
ATOM 810 C C . LYS A 1 103 ? -16.613 -6.923 9.412 1.00 90.25 103 LYS A C 1
ATOM 812 O O . LYS A 1 103 ? -16.344 -5.822 8.954 1.00 90.25 103 LYS A O 1
ATOM 817 N N . GLU A 1 104 ? -16.436 -7.226 10.695 1.00 86.38 104 GLU A N 1
ATOM 818 C CA . GLU A 1 104 ? -16.042 -6.239 11.698 1.00 86.38 104 GLU A CA 1
ATOM 819 C C . GLU A 1 104 ? -14.626 -5.673 11.489 1.00 86.38 104 GLU A C 1
ATOM 821 O O . GLU A 1 104 ? -14.326 -4.578 11.958 1.00 86.38 104 GLU A O 1
ATOM 826 N N . LEU A 1 105 ? -13.736 -6.405 10.808 1.00 84.94 105 LEU A N 1
ATOM 827 C CA . LEU A 1 105 ? -12.390 -5.927 10.469 1.00 84.94 105 LEU A CA 1
ATOM 828 C C . LEU A 1 105 ? -12.409 -5.102 9.183 1.00 84.94 105 LEU A C 1
ATOM 830 O O . LEU A 1 105 ? -11.758 -4.062 9.112 1.00 84.94 105 LEU A O 1
ATOM 834 N N . ALA A 1 106 ? -13.179 -5.553 8.194 1.00 84.69 106 ALA A N 1
ATOM 835 C CA . ALA A 1 106 ? -13.419 -4.823 6.959 1.00 84.69 106 ALA A CA 1
ATOM 836 C C . ALA A 1 106 ? -14.008 -3.431 7.254 1.00 84.69 106 ALA A C 1
ATOM 838 O O . ALA A 1 106 ? -13.398 -2.434 6.887 1.00 84.69 106 ALA A O 1
ATOM 839 N N . GLU A 1 107 ? -15.097 -3.360 8.027 1.00 86.19 107 GLU A N 1
ATOM 840 C CA . GLU A 1 107 ? -15.795 -2.116 8.406 1.00 86.19 107 GLU A CA 1
ATOM 841 C C . GLU A 1 107 ? -14.939 -1.137 9.228 1.00 86.19 107 GLU A C 1
ATOM 843 O O . GLU A 1 107 ? -15.203 0.064 9.251 1.00 86.19 107 GLU A O 1
ATOM 848 N N . ARG A 1 108 ? -13.910 -1.637 9.923 1.00 84.69 108 ARG A N 1
ATOM 849 C CA . ARG A 1 108 ? -12.981 -0.831 10.736 1.00 84.69 108 ARG A CA 1
ATOM 850 C C . ARG A 1 108 ? -11.683 -0.482 10.009 1.00 84.69 108 ARG A C 1
ATOM 852 O O . ARG A 1 108 ? -10.747 0.016 10.635 1.00 84.69 108 ARG A O 1
ATOM 859 N N . THR A 1 109 ? -11.593 -0.774 8.715 1.00 85.81 109 THR A N 1
ATOM 860 C CA . THR A 1 109 ? -10.424 -0.419 7.911 1.00 85.81 109 THR A CA 1
ATOM 861 C C . THR A 1 109 ? -10.505 1.045 7.491 1.00 85.81 109 THR A C 1
ATOM 863 O O . THR A 1 109 ? -11.514 1.498 6.957 1.00 85.81 109 THR A O 1
ATOM 866 N N . HIS A 1 110 ? -9.414 1.779 7.704 1.00 86.50 110 HIS A N 1
ATOM 867 C CA . HIS A 1 110 ? -9.293 3.197 7.376 1.00 86.50 110 HIS A CA 1
ATOM 868 C C . HIS A 1 110 ? -8.044 3.442 6.534 1.00 86.50 110 HIS A C 1
ATOM 870 O O . HIS A 1 110 ? -7.032 2.759 6.701 1.00 86.50 110 HIS A O 1
ATOM 876 N N . GLY A 1 111 ? -8.123 4.434 5.653 1.00 85.44 111 GLY A N 1
ATOM 877 C CA . GLY A 1 111 ? -7.046 4.821 4.751 1.00 85.44 111 GLY A CA 1
ATOM 878 C C . GLY A 1 111 ? -6.369 6.099 5.231 1.00 85.44 111 GLY A C 1
ATOM 879 O O . GLY A 1 111 ? -7.051 7.060 5.599 1.00 85.44 111 GLY A O 1
ATOM 880 N N . PHE A 1 112 ? -5.037 6.129 5.208 1.00 88.00 112 PHE A N 1
ATOM 881 C CA . PHE A 1 112 ? -4.239 7.279 5.631 1.00 88.00 112 PHE A CA 1
ATOM 882 C C . PHE A 1 112 ? -3.106 7.561 4.643 1.00 88.00 112 PHE A C 1
ATOM 884 O O . PHE A 1 112 ? -2.504 6.634 4.112 1.00 88.00 112 PHE A O 1
ATOM 891 N N . VAL A 1 113 ? -2.781 8.840 4.468 1.00 87.50 113 VAL A N 1
ATOM 892 C CA . VAL A 1 113 ? -1.542 9.316 3.845 1.00 87.50 113 VAL A CA 1
ATOM 893 C C . VAL A 1 113 ? -0.565 9.681 4.953 1.00 87.50 113 VAL A C 1
ATOM 895 O O . VAL A 1 113 ? -0.923 10.412 5.879 1.00 87.50 113 VAL A O 1
ATOM 898 N N . TYR A 1 114 ? 0.665 9.193 4.845 1.00 82.12 114 TYR A N 1
ATOM 899 C CA . TYR A 1 114 ? 1.776 9.608 5.691 1.00 82.12 114 TYR A CA 1
ATOM 900 C C . TYR A 1 114 ? 2.743 10.460 4.869 1.00 82.12 114 TYR A C 1
ATOM 902 O O . TYR A 1 114 ? 3.328 9.980 3.902 1.00 82.12 114 TYR A O 1
ATOM 910 N N . ASP A 1 115 ? 2.909 11.720 5.256 1.00 81.19 115 ASP A N 1
ATOM 911 C CA . ASP A 1 115 ? 3.911 12.606 4.672 1.00 81.19 115 ASP A CA 1
ATOM 912 C C . ASP A 1 115 ? 5.275 12.306 5.301 1.00 81.19 115 ASP A C 1
ATOM 914 O O . ASP A 1 115 ? 5.515 12.587 6.476 1.00 81.19 115 ASP A O 1
ATOM 918 N N . ILE A 1 116 ? 6.181 11.741 4.504 1.00 78.81 116 ILE A N 1
ATOM 919 C CA . ILE A 1 116 ? 7.513 11.323 4.954 1.00 78.81 116 ILE A CA 1
ATOM 920 C C . ILE A 1 116 ? 8.430 12.491 5.326 1.00 78.81 116 ILE A C 1
ATOM 922 O O . ILE A 1 116 ? 9.400 12.294 6.055 1.00 78.81 116 ILE A O 1
ATOM 926 N N . THR A 1 117 ? 8.137 13.696 4.836 1.00 81.25 117 THR A N 1
ATOM 927 C CA . THR A 1 117 ? 8.954 14.888 5.078 1.00 81.25 117 THR A CA 1
ATOM 928 C C . THR A 1 117 ? 8.573 15.565 6.388 1.00 81.25 117 THR A C 1
ATOM 930 O O . THR A 1 117 ? 9.444 16.018 7.127 1.00 81.25 117 THR A O 1
ATOM 933 N N . THR A 1 118 ? 7.274 15.599 6.699 1.00 83.00 118 THR A N 1
ATOM 934 C CA . THR A 1 118 ? 6.744 16.278 7.889 1.00 83.00 118 THR A CA 1
ATOM 935 C C . THR A 1 118 ? 6.368 15.324 9.021 1.00 83.00 118 THR A C 1
ATOM 937 O O . THR A 1 118 ? 6.177 15.764 10.153 1.00 83.00 118 THR A O 1
ATOM 940 N N . GLY A 1 119 ? 6.232 14.027 8.738 1.00 78.88 119 GLY A N 1
ATOM 941 C CA . GLY A 1 119 ? 5.704 13.024 9.664 1.00 78.88 119 GLY A CA 1
ATOM 942 C C . GLY A 1 119 ? 4.186 13.101 9.868 1.00 78.88 119 GLY A C 1
ATOM 943 O O . GLY A 1 119 ? 3.640 12.412 10.731 1.00 78.88 119 GLY A O 1
ATOM 944 N N . LYS A 1 120 ? 3.480 13.951 9.111 1.00 81.75 120 LYS A N 1
ATOM 945 C CA . LYS A 1 120 ? 2.039 14.161 9.268 1.00 81.75 120 LYS A CA 1
ATOM 946 C C . LYS A 1 120 ? 1.248 12.974 8.717 1.00 81.75 120 LYS A C 1
ATOM 948 O O . LYS A 1 120 ? 1.427 12.571 7.572 1.00 81.75 120 LYS A O 1
ATOM 953 N N . VAL A 1 121 ? 0.292 12.485 9.505 1.00 83.06 121 VAL A N 1
ATOM 954 C CA . VAL A 1 121 ? -0.701 11.488 9.078 1.00 83.06 121 VAL A CA 1
ATOM 955 C C . VAL A 1 121 ? -2.019 12.192 8.761 1.00 83.06 121 VAL A C 1
ATOM 957 O O . VAL A 1 121 ? -2.560 12.903 9.608 1.00 83.06 121 VAL A O 1
ATOM 960 N N . THR A 1 122 ? -2.561 11.978 7.564 1.00 85.31 122 THR A N 1
ATOM 961 C CA . THR A 1 122 ? -3.854 12.531 7.135 1.00 85.31 122 THR A CA 1
ATOM 962 C C . THR A 1 122 ? -4.794 11.403 6.733 1.00 85.31 122 THR A C 1
ATOM 964 O O . THR A 1 122 ? -4.430 10.537 5.945 1.00 85.31 122 THR A O 1
ATOM 967 N N . ARG A 1 123 ? -6.010 11.388 7.280 1.00 85.88 123 ARG A N 1
ATOM 968 C CA . ARG A 1 123 ? -7.020 10.379 6.939 1.00 85.88 123 ARG A CA 1
ATOM 969 C C . ARG A 1 123 ? -7.674 10.687 5.589 1.00 85.88 123 ARG A C 1
ATOM 971 O O . ARG A 1 123 ? -8.032 11.833 5.339 1.00 85.88 123 ARG A O 1
ATOM 978 N N . VAL A 1 124 ? -7.880 9.652 4.776 1.00 90.06 124 VAL A N 1
ATOM 979 C CA . VAL A 1 124 ? -8.503 9.713 3.440 1.00 90.06 124 VAL A CA 1
ATOM 980 C C . VAL A 1 124 ? -9.916 9.112 3.444 1.00 90.06 124 VAL A C 1
ATOM 982 O O . VAL A 1 124 ? -10.820 9.667 2.810 1.00 90.06 124 VAL A O 1
ATOM 985 N N . THR A 1 125 ? -10.114 7.996 4.165 1.00 82.62 125 THR A N 1
ATOM 986 C CA . THR A 1 125 ? -11.391 7.259 4.309 1.00 82.62 125 THR A CA 1
ATOM 987 C C . THR A 1 125 ? -11.609 6.767 5.731 1.00 82.62 125 THR A C 1
ATOM 989 O O . THR A 1 125 ? -10.626 6.350 6.384 1.00 82.62 125 THR A O 1
#

Sequence (125 aa):
MSGNPTVEELLQRNAQKARSHRPIPTLSEISQQPPEQQVPMPKIFIDCSAELFKNDHVRETLKERAPAHSSAINEFGLPGFDNLEQSIRDDVALVHKSPLLRKELAERTHGFVYDITTGKVTRVT

pLDDT: mean 82.21, std 13.91, range [39.25, 97.75]